Protein AF-U5S0S7-F1 (afdb_monomer_lite)

Foldseek 3Di:
DVVLVVVCCVVPPPFDQDPPRPGGVVVVVVVVVLLPQQQPQDDQWDQDPNDIDRVLVVCVVVVHHNDPNDPDDPPPVPDADCVSVVHDDDDDDPVVVQVVVVVSNVVRRDPDGDDDDDDPVVVVVDDQADPVRHGDD

Sequence (137 aa):
NQVVIDYCKNEFPGWEPGPDGFGDLRNTALAQVSEFFGFTRFPRRFQTNGKIINLAQLVADAGGGDRIDGFLPPMYEGVKSPEEMGIPKWQGTPEENLMTLRSVARLFGAEDVGCIELDDDIKKMVFDSEMDGKKYV

Radius of gyration: 20.17 Å; chains: 1; bounding box: 42×33×58 Å

Structure (mmCIF, N/CA/C/O backbone):
data_AF-U5S0S7-F1
#
_entry.id   AF-U5S0S7-F1
#
loop_
_atom_site.group_PDB
_atom_site.id
_atom_site.type_symbol
_atom_site.label_atom_id
_atom_site.label_alt_id
_atom_site.label_comp_id
_atom_site.label_asym_id
_atom_site.label_entity_id
_atom_site.label_seq_id
_atom_site.pdbx_PDB_ins_code
_atom_site.Cartn_x
_atom_site.Cartn_y
_atom_site.Cartn_z
_atom_site.occupancy
_atom_site.B_iso_or_equiv
_atom_site.auth_seq_id
_atom_site.auth_comp_id
_atom_site.auth_asym_id
_atom_site.auth_atom_id
_atom_site.pdbx_PDB_model_num
ATOM 1 N N . ASN A 1 1 ? 7.151 -16.497 -15.447 1.00 59.62 1 ASN A N 1
ATOM 2 C CA . ASN A 1 1 ? 6.784 -15.442 -16.414 1.00 59.62 1 ASN A CA 1
ATOM 3 C C . ASN A 1 1 ? 6.917 -15.871 -17.874 1.00 59.62 1 ASN A C 1
ATOM 5 O O . ASN A 1 1 ? 5.984 -15.644 -18.624 1.00 59.62 1 ASN A O 1
ATOM 9 N N . GLN A 1 2 ? 8.002 -16.549 -18.279 1.00 73.88 2 GLN A N 1
ATOM 10 C CA . GLN A 1 2 ? 8.212 -16.956 -19.683 1.00 73.88 2 GLN A CA 1
ATOM 11 C C . GLN A 1 2 ? 7.041 -17.752 -20.295 1.00 73.88 2 GLN A C 1
ATOM 13 O O . GLN A 1 2 ? 6.596 -17.432 -21.385 1.00 73.88 2 GLN A O 1
ATOM 18 N N . VAL A 1 3 ? 6.466 -18.696 -19.542 1.00 79.31 3 VAL A N 1
ATOM 19 C CA . VAL A 1 3 ? 5.311 -19.506 -19.980 1.00 79.31 3 VAL A CA 1
ATOM 20 C C . VAL A 1 3 ? 4.088 -18.652 -20.350 1.00 79.31 3 VAL A C 1
ATOM 22 O O . VAL A 1 3 ? 3.421 -18.925 -21.341 1.00 79.31 3 VAL A O 1
ATOM 25 N N . VAL A 1 4 ? 3.806 -17.600 -19.576 1.00 74.12 4 VAL A N 1
ATOM 26 C CA . VAL A 1 4 ? 2.676 -16.689 -19.830 1.00 74.12 4 VAL A CA 1
ATOM 27 C C . VAL A 1 4 ? 2.962 -15.813 -21.050 1.00 74.12 4 VAL A C 1
ATOM 29 O O . VAL A 1 4 ? 2.091 -15.615 -21.889 1.00 74.12 4 VAL A O 1
ATOM 32 N N . ILE A 1 5 ? 4.204 -15.341 -21.185 1.00 76.81 5 ILE A N 1
ATOM 33 C CA . ILE A 1 5 ? 4.651 -14.535 -22.328 1.00 76.81 5 ILE A CA 1
ATOM 34 C C . ILE A 1 5 ? 4.538 -15.330 -23.635 1.00 76.81 5 ILE A C 1
ATOM 36 O O . ILE A 1 5 ? 4.058 -14.796 -24.633 1.00 76.81 5 ILE A O 1
ATOM 40 N N . ASP A 1 6 ? 4.965 -16.592 -23.634 1.00 84.12 6 ASP A N 1
ATOM 41 C CA . ASP A 1 6 ? 4.946 -17.445 -24.824 1.00 84.12 6 ASP A CA 1
ATOM 42 C C . ASP A 1 6 ? 3.507 -17.770 -25.256 1.00 84.12 6 ASP A C 1
ATOM 44 O O . ASP A 1 6 ? 3.197 -17.713 -26.446 1.00 84.12 6 ASP A O 1
ATOM 48 N N . TYR A 1 7 ? 2.608 -18.014 -24.294 1.00 83.00 7 TYR A N 1
ATOM 49 C CA . TYR A 1 7 ? 1.174 -18.172 -24.553 1.00 83.00 7 TYR A CA 1
ATOM 50 C C . TYR A 1 7 ? 0.567 -16.914 -25.189 1.00 83.00 7 TYR A C 1
ATOM 52 O O . TYR A 1 7 ? -0.062 -16.994 -26.243 1.00 83.00 7 TYR A O 1
ATOM 60 N N . CYS A 1 8 ? 0.801 -15.737 -24.601 1.00 78.25 8 CYS A N 1
ATOM 61 C CA . CYS A 1 8 ? 0.237 -14.488 -25.113 1.00 78.25 8 CYS A CA 1
ATOM 62 C C . CYS A 1 8 ? 0.752 -14.142 -26.519 1.00 78.25 8 CYS A C 1
ATOM 64 O O . CYS A 1 8 ? -0.015 -13.656 -27.344 1.00 78.25 8 CYS A O 1
ATOM 66 N N . LYS A 1 9 ? 2.021 -14.436 -26.827 1.00 82.25 9 LYS A N 1
ATOM 67 C CA . LYS A 1 9 ? 2.576 -14.258 -28.181 1.00 82.25 9 LYS A CA 1
ATOM 68 C C . LYS A 1 9 ? 1.947 -15.184 -29.220 1.00 82.25 9 LYS A C 1
ATOM 70 O O . LYS A 1 9 ? 1.874 -14.803 -30.386 1.00 82.25 9 LYS A O 1
ATOM 75 N N . ASN A 1 10 ? 1.539 -16.387 -28.817 1.00 87.56 10 ASN A N 1
ATOM 76 C CA . ASN A 1 10 ? 0.861 -17.329 -29.702 1.00 87.56 10 ASN A CA 1
ATOM 77 C C . ASN A 1 10 ? -0.590 -16.908 -29.974 1.00 87.56 10 ASN A C 1
ATOM 79 O O . ASN A 1 10 ? -1.022 -16.903 -31.122 1.00 87.56 10 ASN A O 1
ATOM 83 N N . GLU A 1 11 ? -1.325 -16.534 -28.925 1.00 87.06 11 GLU A N 1
ATOM 84 C CA . GLU A 1 11 ? -2.754 -16.211 -29.023 1.00 87.06 11 GLU A CA 1
ATOM 85 C C . GLU A 1 11 ? -3.037 -14.813 -29.590 1.00 87.06 11 GLU A C 1
ATOM 87 O O . GLU A 1 11 ? -4.061 -14.605 -30.241 1.00 87.06 11 GLU A O 1
ATOM 92 N N . PHE A 1 12 ? -2.141 -13.844 -29.375 1.00 79.94 12 PHE A N 1
ATOM 93 C CA . PHE A 1 12 ? -2.359 -12.445 -29.751 1.00 79.94 12 PHE A CA 1
ATOM 94 C C . PHE A 1 12 ? -1.245 -11.939 -30.689 1.00 79.94 12 PHE A C 1
ATOM 96 O O . PHE A 1 12 ? -0.234 -11.397 -30.233 1.00 79.94 12 PHE A O 1
ATOM 103 N N 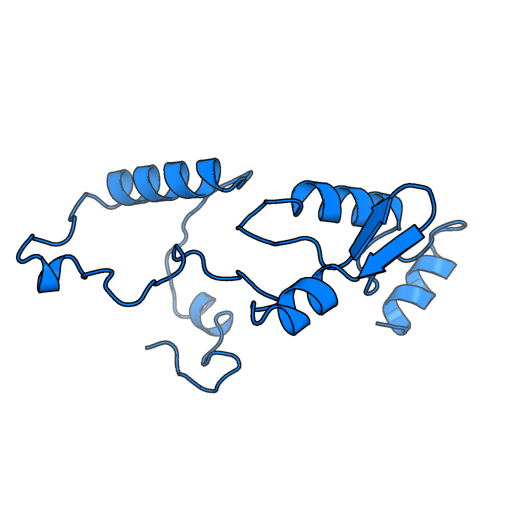. PRO A 1 13 ? -1.400 -12.078 -32.020 1.00 79.75 13 PRO A N 1
ATOM 104 C CA . PRO A 1 13 ? -0.420 -11.589 -32.988 1.00 79.75 13 PRO A CA 1
ATOM 105 C C . PRO A 1 13 ? -0.177 -10.078 -32.847 1.00 79.75 13 PRO A C 1
ATOM 107 O O . PRO A 1 13 ? -1.106 -9.280 -32.947 1.00 79.75 13 PRO A O 1
ATOM 110 N N . GLY A 1 14 ? 1.080 -9.681 -32.628 1.00 75.94 14 GLY A N 1
ATOM 111 C CA . GLY A 1 14 ? 1.464 -8.280 -32.395 1.00 75.94 14 GLY A CA 1
ATOM 112 C C . GLY A 1 14 ? 1.411 -7.834 -30.929 1.00 75.94 14 GLY A C 1
ATOM 113 O O . GLY A 1 14 ? 1.671 -6.668 -30.641 1.00 75.94 14 GLY A O 1
ATOM 114 N N . TRP A 1 15 ? 1.105 -8.744 -30.001 1.00 76.69 15 TRP A N 1
ATOM 115 C CA . TRP A 1 15 ? 1.224 -8.497 -28.569 1.00 76.69 15 TRP A CA 1
ATOM 116 C C . TRP A 1 15 ? 2.696 -8.418 -28.156 1.00 76.69 15 TRP A C 1
ATOM 118 O O . TRP A 1 15 ? 3.460 -9.378 -28.298 1.00 76.69 15 TRP A O 1
ATOM 128 N N . GLU A 1 16 ? 3.092 -7.263 -27.628 1.00 78.06 16 GLU A N 1
ATOM 129 C CA . GLU A 1 16 ? 4.409 -7.063 -27.037 1.00 78.06 16 GLU A CA 1
ATOM 130 C C . GLU A 1 16 ? 4.291 -7.070 -25.510 1.00 78.06 16 GLU A C 1
ATOM 132 O O . GLU A 1 16 ? 3.494 -6.300 -24.965 1.00 78.06 16 GLU A O 1
ATOM 137 N N . PRO A 1 17 ? 5.066 -7.913 -24.802 1.00 69.69 17 PRO A N 1
ATOM 138 C CA . PRO A 1 17 ? 5.020 -7.960 -23.349 1.00 69.69 17 PRO A CA 1
ATOM 139 C C . PRO A 1 17 ? 5.498 -6.630 -22.767 1.00 69.69 17 PRO A C 1
ATOM 141 O O . PRO A 1 17 ? 6.575 -6.141 -23.121 1.00 69.69 17 PRO A O 1
ATOM 144 N N . GLY A 1 18 ? 4.725 -6.064 -21.845 1.00 64.44 18 GLY A N 1
ATOM 145 C CA . GLY A 1 18 ? 5.178 -4.903 -21.093 1.00 64.44 18 GLY A CA 1
ATOM 146 C C . GLY A 1 18 ? 6.250 -5.234 -20.045 1.00 64.44 18 GLY A C 1
ATOM 147 O O . GLY A 1 18 ? 6.591 -6.405 -19.832 1.00 64.44 18 GLY A O 1
ATOM 148 N N . PRO A 1 19 ? 6.805 -4.204 -19.378 1.00 52.81 19 PRO A N 1
ATOM 149 C CA . PRO A 1 19 ? 7.739 -4.368 -18.266 1.00 52.81 19 PRO A CA 1
ATOM 150 C C . PRO A 1 19 ? 7.256 -5.417 -17.253 1.00 52.81 19 PRO A C 1
ATOM 152 O O . PRO A 1 19 ? 6.094 -5.422 -16.858 1.00 52.81 19 PRO A O 1
ATOM 155 N N . ASP A 1 20 ? 8.149 -6.331 -16.870 1.00 55.88 20 ASP A N 1
ATOM 156 C CA . ASP A 1 20 ? 7.885 -7.434 -15.935 1.00 55.88 20 ASP A CA 1
ATOM 157 C C . ASP A 1 20 ? 6.799 -8.444 -16.373 1.00 55.88 20 ASP A C 1
ATOM 159 O O . ASP A 1 20 ? 6.413 -9.304 -15.585 1.00 55.88 20 ASP A O 1
ATOM 163 N N . GLY A 1 21 ? 6.349 -8.422 -17.636 1.00 57.34 21 GLY A N 1
ATOM 164 C CA . GLY A 1 21 ? 5.424 -9.417 -18.205 1.00 57.34 21 GLY A CA 1
ATOM 165 C C . GLY A 1 21 ? 3.946 -9.221 -17.842 1.00 57.34 21 GLY A C 1
ATOM 166 O O . GLY A 1 21 ? 3.139 -10.112 -18.106 1.00 57.34 21 GLY A O 1
ATOM 167 N N . PHE A 1 22 ? 3.580 -8.079 -17.254 1.00 54.53 22 PHE A N 1
ATOM 168 C CA . PHE A 1 22 ? 2.194 -7.742 -16.916 1.00 54.53 22 PHE A CA 1
ATOM 169 C C . PHE A 1 22 ? 1.482 -7.057 -18.088 1.00 54.53 22 PHE A C 1
ATOM 171 O O . PHE A 1 22 ?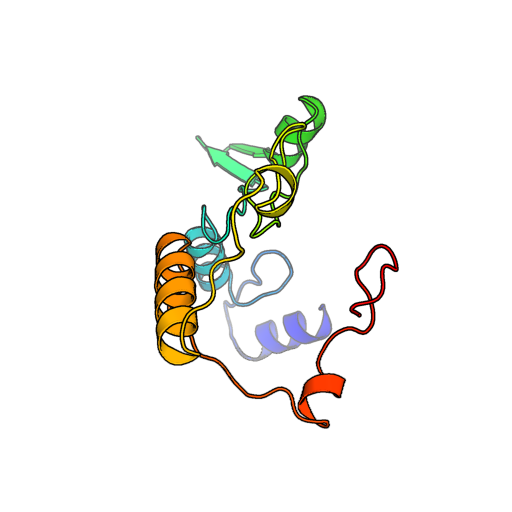 1.697 -5.872 -18.320 1.00 54.53 22 PHE A O 1
ATOM 178 N N . GLY A 1 23 ? 0.595 -7.766 -18.791 1.00 65.00 23 GLY A N 1
ATOM 179 C CA . GLY A 1 23 ? -0.197 -7.194 -19.891 1.00 65.00 23 GLY A CA 1
ATOM 180 C C . GLY A 1 23 ? 0.622 -6.820 -21.138 1.00 65.00 23 GLY A C 1
ATOM 181 O O . GLY A 1 23 ? 1.817 -7.107 -21.228 1.00 65.00 23 GLY A O 1
ATOM 182 N N . ASP A 1 24 ? -0.045 -6.222 -22.133 1.00 72.88 24 ASP A N 1
ATOM 183 C CA . ASP A 1 24 ? 0.644 -5.646 -23.299 1.00 72.88 24 ASP A CA 1
ATOM 184 C C . ASP A 1 24 ? 1.312 -4.310 -22.961 1.00 72.88 24 ASP A C 1
ATOM 186 O O . ASP A 1 24 ? 0.893 -3.614 -22.038 1.00 72.88 24 ASP A O 1
ATOM 190 N N . LEU A 1 25 ? 2.306 -3.914 -23.757 1.00 65.12 25 LEU A N 1
ATOM 191 C CA . LEU A 1 25 ? 3.066 -2.675 -23.580 1.00 65.12 25 LEU A CA 1
ATOM 192 C C . LEU A 1 25 ? 2.195 -1.422 -23.367 1.00 65.12 25 LEU A C 1
ATOM 194 O O . LEU A 1 25 ? 2.573 -0.547 -22.587 1.00 65.12 25 LEU A O 1
ATOM 198 N N . ARG A 1 26 ? 1.038 -1.312 -24.032 1.00 62.59 26 ARG A N 1
ATOM 199 C CA . ARG A 1 26 ? 0.147 -0.147 -23.916 1.00 62.59 26 ARG A CA 1
ATOM 200 C C . ARG A 1 26 ? -0.592 -0.150 -22.583 1.00 62.59 26 ARG A C 1
ATOM 202 O O . ARG A 1 26 ? -0.673 0.890 -21.935 1.00 62.59 26 ARG A O 1
ATOM 209 N N . ASN A 1 27 ? -1.112 -1.299 -22.179 1.00 59.66 27 ASN A N 1
ATOM 210 C CA . ASN A 1 27 ? -1.786 -1.503 -20.907 1.00 59.66 27 ASN A CA 1
ATOM 211 C C . ASN A 1 27 ? -0.810 -1.373 -19.738 1.00 59.66 27 ASN A C 1
ATOM 213 O O . ASN A 1 27 ? -1.144 -0.734 -18.746 1.00 59.66 27 ASN A O 1
ATOM 217 N N . THR A 1 28 ? 0.420 -1.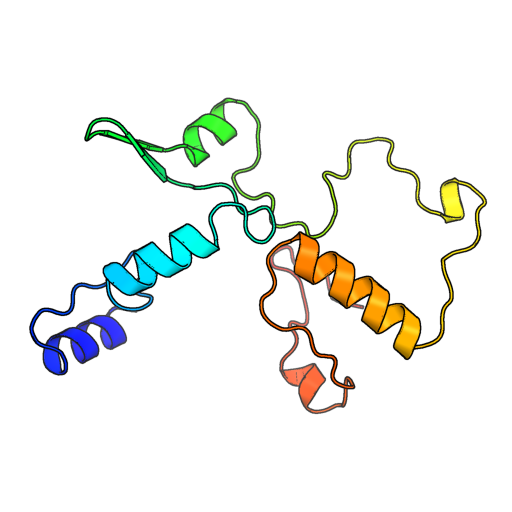870 -19.866 1.00 57.72 28 THR A N 1
ATOM 218 C CA . THR A 1 28 ? 1.460 -1.652 -18.855 1.00 57.72 28 THR A CA 1
ATOM 219 C C . THR A 1 28 ? 1.874 -0.190 -18.793 1.00 57.72 28 THR A C 1
ATOM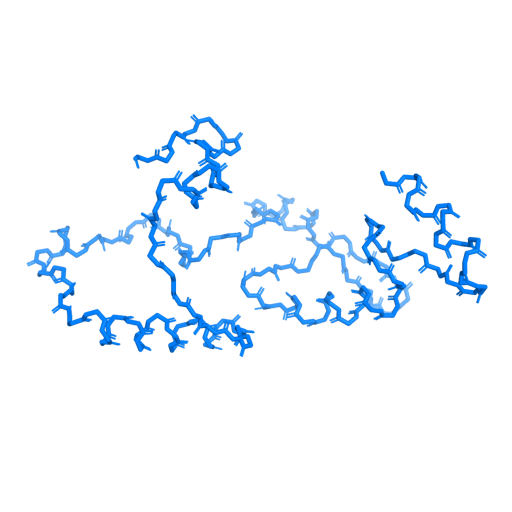 221 O O . THR A 1 28 ? 2.055 0.332 -17.701 1.00 57.72 28 THR A O 1
ATOM 224 N N . ALA A 1 29 ? 1.982 0.503 -19.931 1.00 54.03 29 ALA A N 1
ATOM 225 C CA . ALA A 1 29 ? 2.253 1.938 -19.941 1.00 54.03 29 ALA A CA 1
ATOM 226 C C . ALA A 1 29 ? 1.115 2.735 -19.281 1.00 54.03 29 ALA A C 1
ATOM 228 O O . ALA A 1 29 ? 1.385 3.633 -18.492 1.00 54.03 29 ALA A O 1
ATOM 229 N N . LEU A 1 30 ? -0.149 2.387 -19.546 1.00 57.59 30 LEU A N 1
ATOM 230 C CA . LEU A 1 30 ? -1.316 2.984 -18.886 1.00 57.59 30 LEU A CA 1
ATOM 231 C C . LEU A 1 30 ? -1.326 2.702 -17.380 1.00 57.59 30 LEU A C 1
ATOM 233 O O . LEU A 1 30 ? -1.507 3.634 -16.603 1.00 57.59 30 LEU A O 1
ATOM 237 N N . ALA A 1 31 ? -1.062 1.459 -16.969 1.00 57.53 31 ALA A N 1
ATOM 238 C CA . ALA A 1 31 ? -0.952 1.078 -15.565 1.00 57.53 31 ALA A CA 1
ATOM 239 C C . ALA A 1 31 ? 0.180 1.845 -14.864 1.00 57.53 31 ALA A C 1
ATOM 241 O O . ALA A 1 31 ? -0.016 2.394 -13.787 1.00 57.53 31 ALA A O 1
ATOM 242 N N . GLN A 1 32 ? 1.342 1.980 -15.506 1.00 55.47 32 GLN A N 1
ATOM 243 C CA . GLN A 1 32 ? 2.468 2.759 -14.987 1.00 55.47 32 GLN A CA 1
ATOM 244 C C . GLN A 1 32 ? 2.170 4.261 -14.909 1.00 55.47 32 GLN A C 1
ATOM 246 O O . GLN A 1 32 ? 2.671 4.932 -14.012 1.00 55.47 32 GLN A O 1
ATOM 251 N N . VAL A 1 33 ? 1.346 4.795 -15.816 1.00 57.00 33 VAL A N 1
ATOM 252 C CA . VAL A 1 33 ? 0.852 6.178 -15.746 1.00 57.00 33 VAL A CA 1
ATOM 253 C C . VAL A 1 33 ? -0.206 6.339 -14.651 1.00 57.00 33 VAL A C 1
ATOM 255 O O . VAL A 1 33 ? -0.229 7.379 -14.008 1.00 57.00 33 VAL A O 1
ATOM 258 N N . SER A 1 34 ? -1.046 5.338 -14.371 1.00 54.56 34 SER A N 1
ATOM 259 C CA . SER A 1 34 ? -1.942 5.379 -13.202 1.00 54.56 34 SER A CA 1
ATOM 260 C C . SER A 1 34 ? -1.201 5.178 -11.876 1.00 54.56 34 SER A C 1
ATOM 262 O O . SER A 1 34 ? -1.597 5.733 -10.857 1.00 54.56 34 SER A O 1
ATOM 264 N N . GLU A 1 35 ? -0.094 4.432 -11.886 1.00 53.16 35 GLU A N 1
ATOM 265 C CA . GLU A 1 35 ? 0.829 4.301 -10.754 1.00 53.16 35 GLU A CA 1
ATOM 266 C C . GLU A 1 35 ? 1.720 5.540 -10.587 1.00 53.16 35 GLU A C 1
ATOM 268 O O . GLU A 1 35 ? 2.339 5.710 -9.539 1.00 53.16 35 GLU A O 1
ATOM 273 N N . PHE A 1 36 ? 1.798 6.418 -11.591 1.00 49.47 36 PHE A N 1
ATOM 274 C CA . PHE A 1 36 ? 2.570 7.652 -11.527 1.00 49.47 36 PHE A CA 1
ATOM 275 C C . PHE A 1 36 ? 1.983 8.551 -10.434 1.00 49.47 36 PHE A C 1
ATOM 277 O O . PHE A 1 36 ? 0.953 9.192 -10.628 1.00 49.47 36 PHE A O 1
ATOM 284 N N . PHE A 1 37 ? 2.637 8.561 -9.269 1.00 54.78 37 PHE A N 1
ATOM 285 C CA . PHE A 1 37 ? 2.168 9.189 -8.027 1.00 54.78 37 PHE A CA 1
ATOM 286 C C . PHE A 1 37 ? 0.929 8.550 -7.371 1.00 54.78 37 PHE A C 1
ATOM 288 O O . PHE A 1 37 ? 0.500 9.026 -6.319 1.00 54.78 37 PHE A O 1
ATOM 295 N N . GLY A 1 38 ? 0.393 7.456 -7.920 1.00 54.97 38 GLY A N 1
ATOM 296 C CA . GLY A 1 38 ? -0.618 6.638 -7.248 1.00 54.97 38 GLY A CA 1
ATOM 297 C C . GLY A 1 38 ? 0.015 5.884 -6.078 1.00 54.97 38 GLY A C 1
ATOM 298 O O . GLY A 1 38 ? 1.077 5.281 -6.243 1.00 54.97 38 GLY A O 1
ATOM 299 N N . PHE A 1 39 ? -0.595 5.945 -4.888 1.00 55.53 39 PHE A N 1
ATOM 300 C CA . PHE A 1 39 ? -0.067 5.304 -3.668 1.00 55.53 39 PHE A CA 1
ATOM 301 C C . PHE A 1 39 ? 1.426 5.576 -3.415 1.00 55.53 39 PHE A C 1
ATOM 303 O O . PHE A 1 39 ? 2.198 4.650 -3.180 1.00 55.53 39 PHE A O 1
ATOM 310 N N . THR A 1 40 ? 1.842 6.843 -3.544 1.00 51.84 40 THR A N 1
ATOM 311 C CA . THR A 1 40 ? 3.223 7.307 -3.292 1.00 51.84 40 THR A CA 1
ATOM 312 C C . THR A 1 40 ? 4.314 6.603 -4.109 1.00 51.84 40 THR A C 1
ATOM 314 O O . THR A 1 40 ? 5.504 6.815 -3.861 1.00 51.84 40 THR A O 1
ATOM 317 N N . ARG A 1 41 ? 3.948 5.833 -5.143 1.00 57.56 41 ARG A N 1
ATOM 318 C CA . ARG A 1 41 ? 4.906 5.102 -5.967 1.00 57.56 41 ARG A CA 1
ATOM 319 C C . ARG A 1 41 ? 5.679 6.065 -6.860 1.00 57.56 41 ARG A C 1
ATOM 321 O O . ARG A 1 41 ? 5.139 6.716 -7.757 1.00 57.56 41 ARG A O 1
ATOM 328 N N . PHE A 1 42 ? 6.976 6.164 -6.592 1.00 61.84 42 PHE A N 1
ATOM 329 C CA . PHE A 1 42 ? 7.885 7.009 -7.355 1.00 61.84 42 PHE A CA 1
ATOM 330 C C . PHE A 1 42 ? 8.355 6.275 -8.626 1.00 61.84 42 PHE A C 1
ATOM 332 O O . PHE A 1 42 ? 8.637 5.073 -8.575 1.00 61.84 42 PHE A O 1
ATOM 339 N N . PRO A 1 43 ? 8.449 6.943 -9.791 1.00 62.97 43 PRO A N 1
ATOM 340 C CA . PRO A 1 43 ? 8.790 6.268 -11.038 1.00 62.97 43 PRO A CA 1
ATOM 341 C C . PRO A 1 43 ? 10.238 5.767 -11.016 1.00 62.97 43 PRO A C 1
ATOM 343 O O . PRO A 1 43 ? 11.179 6.526 -10.806 1.00 62.97 43 PRO A O 1
ATOM 346 N N . ARG A 1 44 ? 10.441 4.475 -11.300 1.00 66.75 44 ARG A N 1
ATOM 347 C CA . ARG A 1 44 ? 11.778 3.850 -11.282 1.00 66.75 44 ARG A CA 1
ATOM 348 C C . ARG A 1 44 ? 12.663 4.320 -12.439 1.00 66.75 44 ARG A C 1
ATOM 350 O O . ARG A 1 44 ? 13.880 4.436 -12.303 1.00 66.75 44 ARG A O 1
ATOM 357 N N . ARG A 1 45 ? 12.047 4.554 -13.601 1.00 68.00 45 ARG A N 1
ATOM 358 C CA . ARG A 1 45 ? 12.700 4.973 -14.846 1.00 68.00 45 ARG A CA 1
ATOM 359 C C . ARG A 1 45 ? 11.851 6.033 -15.531 1.00 68.00 45 ARG A C 1
ATOM 361 O O . ARG A 1 45 ? 10.640 5.873 -15.624 1.00 68.00 45 ARG A O 1
ATOM 368 N N . PHE A 1 46 ? 12.493 7.082 -16.028 1.00 66.31 46 PHE A N 1
ATOM 369 C CA . PHE A 1 46 ? 11.830 8.172 -16.734 1.00 66.31 46 PHE A CA 1
ATOM 370 C C . PHE A 1 46 ? 12.437 8.332 -18.121 1.00 66.31 46 PHE A C 1
ATOM 372 O O . PHE A 1 46 ? 13.659 8.356 -18.253 1.00 66.31 46 PHE A O 1
ATOM 379 N N . GLN A 1 47 ? 11.614 8.441 -19.160 1.00 63.75 47 GLN A N 1
ATOM 380 C CA . GLN A 1 47 ? 12.105 8.733 -20.503 1.00 63.75 47 GLN A CA 1
ATOM 381 C C . GLN A 1 47 ? 11.935 10.226 -20.781 1.00 63.75 47 GLN A C 1
ATOM 383 O O . GLN A 1 47 ? 10.819 10.730 -20.840 1.00 63.75 47 GLN A O 1
ATOM 388 N N . THR A 1 48 ? 13.045 10.943 -20.957 1.00 65.12 48 THR A N 1
ATOM 389 C CA . THR A 1 48 ? 13.044 12.362 -21.339 1.00 65.12 48 THR A CA 1
ATOM 390 C C . THR A 1 48 ? 14.032 12.591 -22.475 1.00 65.12 48 THR A C 1
ATOM 392 O O . THR A 1 48 ? 15.144 12.061 -22.458 1.00 65.12 48 THR A O 1
ATOM 395 N N . ASN A 1 49 ? 13.616 13.331 -23.507 1.00 69.94 49 ASN A N 1
ATOM 396 C CA . ASN A 1 49 ? 14.430 13.633 -24.694 1.00 69.94 49 ASN A CA 1
ATOM 397 C C . ASN A 1 49 ? 15.096 12.393 -25.333 1.00 69.94 49 ASN A C 1
ATOM 399 O O . ASN A 1 49 ? 16.266 12.426 -25.709 1.00 69.94 49 ASN A O 1
ATOM 403 N N . GLY A 1 50 ? 14.367 11.272 -25.408 1.00 74.81 50 GLY A N 1
ATOM 404 C CA . GLY A 1 50 ? 14.868 10.019 -25.991 1.00 74.81 50 GLY A CA 1
ATOM 405 C C . GLY A 1 50 ? 15.893 9.264 -25.135 1.00 74.81 50 GLY A C 1
ATOM 406 O O . GLY A 1 50 ? 16.422 8.250 -25.582 1.00 74.81 50 GLY A O 1
ATOM 407 N N . LYS A 1 51 ? 16.170 9.719 -23.909 1.00 66.50 51 LYS A N 1
ATOM 408 C CA . LYS A 1 51 ? 17.063 9.049 -22.958 1.00 66.50 51 LYS A CA 1
ATOM 409 C C . LYS A 1 51 ? 16.265 8.487 -21.790 1.00 66.50 51 LYS A C 1
ATOM 411 O O . LYS A 1 51 ? 15.388 9.159 -21.250 1.00 66.50 51 LYS A O 1
ATOM 416 N N . ILE A 1 52 ? 16.597 7.262 -21.393 1.00 75.06 52 ILE A N 1
ATOM 417 C CA . ILE A 1 52 ? 16.057 6.640 -20.183 1.00 75.06 52 ILE A CA 1
ATOM 418 C C . ILE A 1 52 ? 16.940 7.055 -19.007 1.00 75.06 52 ILE A C 1
ATOM 420 O O . ILE A 1 52 ? 18.133 6.760 -18.980 1.00 75.06 52 ILE A O 1
ATOM 424 N N . ILE A 1 53 ? 16.343 7.728 -18.033 1.00 77.31 53 ILE A N 1
ATOM 425 C CA . ILE A 1 53 ? 16.953 8.089 -16.758 1.00 77.31 53 ILE A CA 1
ATOM 426 C C . ILE A 1 53 ? 16.530 7.049 -15.722 1.00 77.31 53 ILE A C 1
ATOM 428 O O . ILE A 1 53 ? 15.337 6.825 -15.511 1.00 77.31 53 ILE A O 1
ATOM 432 N N . ASN A 1 54 ? 17.505 6.409 -15.073 1.00 80.19 54 ASN A N 1
ATOM 433 C CA . ASN A 1 54 ? 17.260 5.489 -13.963 1.00 80.19 54 ASN A CA 1
ATOM 434 C C . ASN A 1 54 ? 17.079 6.286 -12.666 1.00 80.19 54 ASN A C 1
ATOM 436 O O . ASN A 1 54 ? 18.028 6.505 -11.916 1.00 80.19 54 ASN A O 1
ATOM 440 N N . LEU A 1 55 ? 15.859 6.767 -12.446 1.00 74.19 55 LEU A N 1
ATOM 441 C CA . LEU A 1 55 ? 15.535 7.655 -11.338 1.00 74.19 55 LEU A CA 1
ATOM 442 C C . LEU A 1 55 ? 15.675 6.961 -9.978 1.00 74.19 55 LEU A C 1
ATOM 444 O O . LEU A 1 55 ? 16.140 7.591 -9.037 1.00 74.19 55 LEU A O 1
ATOM 448 N N . ALA A 1 56 ? 15.370 5.664 -9.886 1.00 73.19 56 ALA A N 1
ATOM 449 C CA . ALA A 1 56 ? 15.573 4.908 -8.650 1.00 73.19 56 ALA A CA 1
ATOM 450 C C . ALA A 1 56 ? 17.045 4.846 -8.235 1.00 73.19 56 ALA A C 1
ATOM 452 O O . ALA A 1 56 ? 17.349 5.011 -7.060 1.00 73.19 56 ALA A O 1
ATOM 453 N N . GLN A 1 57 ? 17.961 4.671 -9.195 1.00 75.88 57 GLN A N 1
ATOM 454 C CA . GLN A 1 57 ? 19.391 4.707 -8.891 1.00 75.88 57 GLN A CA 1
ATOM 455 C C . GLN A 1 57 ? 19.826 6.099 -8.431 1.00 75.88 57 GLN A C 1
ATOM 457 O O . GLN A 1 57 ? 20.548 6.209 -7.454 1.00 75.88 57 GLN A O 1
ATOM 462 N N . LEU A 1 58 ? 19.344 7.161 -9.084 1.00 78.56 58 LEU A N 1
ATOM 463 C CA . LEU A 1 58 ? 19.664 8.534 -8.680 1.00 78.56 58 LEU A CA 1
ATOM 464 C C . LEU A 1 58 ? 19.162 8.860 -7.267 1.00 78.56 58 LEU A C 1
ATOM 466 O O . LEU A 1 58 ? 19.859 9.528 -6.510 1.00 78.56 58 LEU A O 1
ATOM 470 N N . VAL A 1 59 ? 17.964 8.388 -6.913 1.00 74.12 59 VAL A N 1
ATOM 471 C CA . VAL A 1 59 ? 17.408 8.532 -5.562 1.00 74.12 59 VAL A CA 1
ATOM 472 C C . VAL A 1 59 ? 18.239 7.733 -4.556 1.00 74.12 59 VAL A C 1
ATOM 474 O O . VAL A 1 59 ? 18.597 8.284 -3.519 1.00 74.12 59 VAL A O 1
ATOM 477 N N . ALA A 1 60 ? 18.616 6.494 -4.883 1.00 73.75 60 ALA A N 1
ATOM 478 C CA . ALA A 1 60 ? 19.479 5.662 -4.044 1.00 73.75 60 ALA A CA 1
ATOM 479 C C . ALA A 1 60 ? 20.869 6.280 -3.821 1.00 73.75 60 ALA A C 1
ATOM 481 O O . ALA A 1 60 ? 21.338 6.352 -2.687 1.00 73.75 60 ALA A O 1
ATOM 482 N N . ASP A 1 61 ? 21.503 6.790 -4.878 1.00 81.69 61 ASP A N 1
ATOM 483 C CA . ASP A 1 61 ? 22.814 7.449 -4.816 1.00 81.69 61 ASP A CA 1
ATOM 484 C C . ASP A 1 61 ? 22.766 8.738 -3.976 1.00 81.69 61 ASP A C 1
ATOM 486 O O . ASP A 1 61 ? 23.752 9.114 -3.344 1.00 81.69 61 ASP A O 1
ATOM 490 N N . ALA A 1 62 ? 21.606 9.402 -3.935 1.00 78.62 62 ALA A N 1
ATOM 491 C CA . ALA A 1 62 ? 21.338 10.553 -3.076 1.00 78.62 62 ALA A CA 1
ATOM 492 C C . ALA A 1 62 ? 20.952 10.171 -1.629 1.00 78.62 62 ALA A C 1
ATOM 494 O O . ALA A 1 62 ? 20.642 11.055 -0.830 1.00 78.62 62 ALA A O 1
ATOM 495 N N . GLY A 1 63 ? 20.968 8.879 -1.282 1.00 73.25 63 GLY A N 1
ATOM 496 C CA . GLY A 1 63 ? 20.627 8.368 0.049 1.00 73.25 63 GLY A CA 1
ATOM 497 C C . GLY A 1 63 ? 19.128 8.179 0.309 1.00 73.25 63 GLY A C 1
ATOM 498 O O . GLY A 1 63 ? 18.732 7.996 1.458 1.00 73.25 63 GLY A O 1
ATOM 499 N N . GLY A 1 64 ? 18.286 8.236 -0.724 1.00 66.00 64 GLY A N 1
ATOM 500 C CA . GLY A 1 64 ? 16.854 7.940 -0.645 1.00 66.00 64 GLY A CA 1
ATOM 501 C C . GLY A 1 64 ? 16.529 6.462 -0.901 1.00 66.00 64 GLY A C 1
ATOM 502 O O . GLY A 1 64 ? 17.302 5.737 -1.518 1.00 66.00 64 GLY A O 1
ATOM 503 N N . GLY A 1 65 ? 15.361 6.002 -0.447 1.00 62.34 65 GLY A N 1
ATOM 504 C CA . GLY A 1 65 ? 14.850 4.661 -0.758 1.00 62.34 65 GLY A CA 1
ATOM 505 C C . GLY A 1 65 ? 14.191 4.595 -2.140 1.00 62.34 65 GLY A C 1
ATOM 506 O O . GLY A 1 65 ? 13.541 5.548 -2.566 1.00 62.34 65 GLY A O 1
ATOM 507 N N . ASP A 1 66 ? 14.320 3.459 -2.834 1.00 57.62 66 ASP A N 1
ATOM 508 C CA . ASP A 1 66 ? 13.687 3.198 -4.141 1.00 57.62 66 ASP A CA 1
ATOM 509 C C . ASP A 1 66 ? 12.184 2.873 -4.047 1.00 57.62 66 ASP A C 1
ATOM 511 O O . ASP A 1 66 ? 11.513 2.698 -5.067 1.00 57.62 66 ASP A O 1
ATOM 515 N N . ARG A 1 67 ? 11.670 2.813 -2.815 1.00 55.91 67 ARG A N 1
ATOM 516 C CA . ARG A 1 67 ? 10.295 2.503 -2.438 1.00 55.91 67 ARG A CA 1
ATOM 517 C C . ARG A 1 67 ? 9.829 3.492 -1.381 1.00 55.91 67 ARG A C 1
ATOM 519 O O . ARG A 1 67 ? 10.385 3.546 -0.286 1.00 55.91 67 ARG A O 1
ATOM 526 N N . ILE A 1 68 ? 8.779 4.239 -1.700 1.00 55.22 68 ILE A N 1
ATOM 527 C CA . ILE A 1 68 ? 7.953 4.931 -0.707 1.00 55.22 68 ILE A CA 1
ATOM 528 C C . ILE A 1 68 ? 6.641 4.142 -0.647 1.00 55.22 68 ILE A C 1
ATOM 530 O O . ILE A 1 68 ? 5.574 4.657 -0.947 1.00 55.22 68 ILE A O 1
ATOM 534 N N . ASP A 1 69 ? 6.736 2.843 -0.351 1.00 49.19 69 ASP A N 1
ATOM 535 C CA . ASP A 1 69 ? 5.597 1.907 -0.378 1.00 49.19 69 ASP A CA 1
ATOM 536 C C . ASP A 1 69 ? 4.743 1.994 0.906 1.00 49.19 69 ASP A C 1
ATOM 538 O O . ASP A 1 69 ? 3.873 1.165 1.164 1.00 49.19 69 ASP A O 1
ATOM 542 N N . GLY A 1 70 ? 4.999 2.993 1.753 1.00 51.88 70 GLY A N 1
ATOM 543 C CA . GLY A 1 70 ? 4.237 3.223 2.968 1.00 51.88 70 GLY A CA 1
ATOM 544 C C . GLY A 1 70 ? 2.978 4.037 2.688 1.00 51.88 70 GLY A C 1
ATOM 545 O O . GLY A 1 70 ? 3.065 5.203 2.329 1.00 51.88 70 GLY A O 1
ATOM 546 N N . PHE A 1 71 ? 1.806 3.464 2.987 1.00 48.72 71 PHE A N 1
ATOM 547 C CA . PHE A 1 71 ? 0.576 4.231 3.260 1.00 48.72 71 PHE A CA 1
ATOM 548 C C . PHE A 1 71 ? 0.779 5.256 4.392 1.00 48.72 71 PHE A C 1
ATOM 550 O O . PHE A 1 71 ? 0.035 6.226 4.532 1.00 48.72 71 PHE A O 1
ATOM 557 N N . LEU A 1 72 ? 1.801 5.030 5.218 1.00 49.28 72 LEU A N 1
ATOM 558 C CA . LEU A 1 72 ? 2.234 5.972 6.225 1.00 49.28 72 LEU A CA 1
ATOM 559 C C . LEU A 1 72 ? 3.001 7.113 5.543 1.00 49.28 72 LEU A C 1
ATOM 561 O O . LEU A 1 72 ? 3.924 6.834 4.771 1.00 49.28 72 LEU A O 1
ATOM 565 N N . PRO A 1 73 ? 2.682 8.389 5.848 1.00 44.16 73 PRO A N 1
ATOM 566 C CA . PRO A 1 73 ? 3.568 9.490 5.481 1.00 44.16 73 PRO A CA 1
ATOM 567 C C . PRO A 1 73 ? 4.982 9.152 5.970 1.00 44.16 73 PRO A C 1
ATOM 569 O O . PRO A 1 73 ? 5.090 8.382 6.932 1.00 44.16 73 PRO A O 1
ATOM 572 N N . PRO A 1 74 ? 6.048 9.697 5.347 1.00 46.22 74 PRO A N 1
ATOM 573 C CA . PRO A 1 74 ? 7.406 9.456 5.809 1.00 46.22 74 PRO A CA 1
ATOM 574 C C . PRO A 1 74 ? 7.402 9.614 7.324 1.00 46.22 74 PRO A C 1
ATOM 576 O O . PRO A 1 74 ? 7.068 10.689 7.833 1.00 46.22 74 PRO A O 1
ATOM 579 N N . MET A 1 75 ? 7.633 8.510 8.041 1.00 46.28 75 MET A N 1
ATOM 580 C CA . MET A 1 75 ? 7.726 8.539 9.490 1.00 46.28 75 MET A CA 1
ATOM 581 C C . MET A 1 75 ? 9.058 9.210 9.774 1.00 46.28 75 MET A C 1
ATOM 583 O O . MET A 1 75 ? 10.074 8.559 9.987 1.00 46.28 75 MET A O 1
ATOM 587 N N . TYR A 1 76 ? 9.074 10.533 9.634 1.00 46.34 76 TYR A N 1
ATOM 588 C CA . TYR A 1 76 ? 10.192 11.350 10.035 1.00 46.34 76 TYR A CA 1
ATOM 589 C C . TYR A 1 76 ? 10.427 11.061 11.517 1.00 46.34 76 TYR A C 1
ATOM 591 O O . TYR A 1 76 ? 9.466 10.945 12.287 1.00 46.34 76 TYR A O 1
ATOM 599 N N . GLU A 1 77 ? 11.693 10.940 11.920 1.00 44.94 77 GLU A N 1
ATOM 600 C CA . GLU A 1 77 ? 12.046 10.972 13.338 1.00 44.94 77 GLU A CA 1
ATOM 601 C C . GLU A 1 77 ? 11.327 12.168 13.987 1.00 44.94 77 GLU A C 1
ATOM 603 O O . GLU A 1 77 ? 11.558 13.319 13.616 1.00 44.94 77 GLU A O 1
ATOM 608 N N . GLY A 1 78 ? 10.394 11.893 14.905 1.00 53.12 78 GLY A N 1
ATOM 609 C CA . GLY A 1 78 ? 9.616 12.918 15.609 1.00 53.12 78 GLY A CA 1
ATOM 610 C C . GLY A 1 78 ? 8.107 12.959 15.337 1.00 53.12 78 GLY A C 1
ATOM 611 O O . GLY A 1 78 ? 7.426 13.765 15.977 1.00 53.12 78 GLY A O 1
ATOM 612 N N . VAL A 1 79 ? 7.548 12.114 14.459 1.00 57.78 79 VAL A N 1
ATOM 613 C CA . VAL A 1 79 ? 6.081 11.954 14.372 1.00 57.78 79 VAL A CA 1
ATOM 614 C C . VAL A 1 79 ? 5.581 11.231 15.623 1.00 57.78 79 VAL A C 1
ATOM 616 O O . VAL A 1 79 ? 5.850 10.050 15.807 1.00 57.78 79 VAL A O 1
ATOM 619 N N . LYS A 1 80 ? 4.855 11.957 16.479 1.00 61.41 80 LYS A N 1
ATOM 620 C CA . LYS A 1 80 ? 4.273 11.413 17.710 1.00 61.41 80 LYS A CA 1
ATOM 621 C C . LYS A 1 80 ? 2.960 10.684 17.420 1.00 61.41 80 LYS A C 1
ATOM 623 O O . LYS A 1 80 ? 2.121 11.198 16.680 1.00 61.41 80 LYS A O 1
ATOM 628 N N . SER A 1 81 ? 2.747 9.524 18.024 1.00 66.44 81 SER A N 1
ATOM 629 C CA . SER A 1 81 ? 1.449 8.853 18.032 1.00 66.44 81 SER A CA 1
ATOM 630 C C . SER A 1 81 ? 0.407 9.677 18.812 1.00 66.44 81 SER A C 1
ATOM 632 O O . SER A 1 81 ? 0.778 10.524 19.632 1.00 66.44 81 SER A O 1
ATOM 634 N N . PRO A 1 82 ? -0.906 9.444 18.614 1.00 67.81 82 PRO A N 1
ATOM 635 C CA . PRO A 1 82 ? -1.943 10.054 19.450 1.00 67.81 82 PRO A CA 1
ATOM 636 C C . PRO A 1 82 ? -1.678 9.871 20.955 1.00 67.81 82 PRO A C 1
ATOM 638 O O . PRO A 1 82 ? -1.819 10.814 21.733 1.00 67.81 82 PRO A O 1
ATOM 641 N N . GLU A 1 83 ? -1.188 8.695 21.357 1.00 75.06 83 GLU A N 1
ATOM 642 C CA . GLU A 1 83 ? -0.821 8.394 22.747 1.00 75.06 83 GLU A CA 1
ATOM 643 C C . GLU A 1 83 ? 0.354 9.254 23.220 1.00 75.06 83 GLU A C 1
ATOM 645 O O . GLU A 1 83 ? 0.303 9.821 24.310 1.00 75.06 83 GLU A O 1
ATOM 650 N N . GLU A 1 84 ? 1.393 9.396 22.394 1.00 74.12 84 GLU A N 1
ATOM 651 C CA . GLU A 1 84 ? 2.565 10.235 22.681 1.00 74.12 84 GLU A CA 1
ATOM 652 C C . GLU A 1 84 ? 2.228 11.734 22.710 1.00 74.12 84 GLU A C 1
ATOM 654 O O . GLU A 1 84 ? 2.934 12.531 23.334 1.00 74.12 84 GLU A O 1
ATOM 659 N N . MET A 1 85 ? 1.142 12.131 22.045 1.00 73.69 85 MET A N 1
ATOM 660 C CA . MET A 1 85 ? 0.572 13.477 22.100 1.00 73.69 85 MET A CA 1
ATOM 661 C C . MET A 1 85 ? -0.409 13.669 23.271 1.00 73.69 85 MET A C 1
ATOM 663 O O . MET A 1 85 ? -0.858 14.793 23.498 1.00 73.69 85 MET A O 1
ATOM 667 N N . GLY A 1 86 ? -0.745 12.613 24.021 1.00 79.88 86 GLY A N 1
ATOM 668 C CA . GLY A 1 86 ? -1.725 12.660 25.110 1.00 79.88 86 GLY A CA 1
ATOM 669 C C . GLY A 1 86 ? -3.167 12.890 24.644 1.00 79.88 86 GLY A C 1
ATOM 670 O O . GLY A 1 86 ? -4.006 13.305 25.444 1.00 79.88 86 GLY A O 1
ATOM 671 N N . ILE A 1 87 ? -3.460 12.646 23.364 1.00 65.75 87 ILE A N 1
ATOM 672 C CA . ILE A 1 87 ? -4.798 12.784 22.783 1.00 65.75 87 ILE A CA 1
ATOM 673 C C . ILE A 1 87 ? -5.441 11.402 22.602 1.00 65.75 87 ILE A C 1
ATOM 675 O O . ILE A 1 87 ? -4.750 10.424 22.310 1.00 65.75 87 ILE A O 1
ATOM 679 N N . PRO A 1 88 ? -6.767 11.280 22.774 1.00 70.94 88 PRO A N 1
ATOM 680 C CA . PRO A 1 88 ? -7.445 10.013 22.540 1.00 70.94 88 PRO A CA 1
ATOM 681 C C . PRO A 1 88 ? -7.340 9.610 21.063 1.00 70.94 88 PRO A C 1
ATOM 683 O O . PRO A 1 88 ? -7.456 10.453 20.170 1.00 70.94 88 PRO A O 1
ATOM 686 N N . LYS A 1 89 ? -7.169 8.306 20.798 1.00 71.94 89 LYS A N 1
ATOM 687 C CA . LYS A 1 89 ? -7.337 7.755 19.445 1.00 71.94 89 LYS A CA 1
ATOM 688 C C . LYS A 1 89 ? -8.720 8.127 18.913 1.00 71.94 89 LYS A C 1
ATOM 690 O O . LYS A 1 89 ? -9.700 8.081 19.656 1.00 71.94 89 LYS A O 1
ATOM 695 N N . TRP A 1 90 ? -8.801 8.424 17.618 1.00 69.25 90 TRP A N 1
ATOM 696 C CA . TRP A 1 90 ? -10.088 8.559 16.943 1.00 69.25 90 TRP A CA 1
ATOM 697 C C . TRP A 1 90 ? -10.906 7.269 17.109 1.00 69.25 90 TRP A C 1
ATOM 699 O O . TRP A 1 90 ? -10.394 6.172 16.882 1.00 69.25 90 TRP A O 1
ATOM 709 N N . GLN A 1 91 ? -12.163 7.412 17.525 1.00 76.38 91 GLN A N 1
ATOM 710 C CA . GLN A 1 91 ? -13.128 6.325 17.675 1.00 76.38 91 GLN A CA 1
ATOM 711 C C . GLN A 1 91 ? -14.447 6.790 17.054 1.00 76.38 91 GLN A C 1
ATOM 713 O O . GLN A 1 91 ? -15.194 7.540 17.679 1.00 76.38 91 GLN A O 1
ATOM 718 N N . GLY A 1 92 ? -14.694 6.390 15.808 1.00 77.19 92 GLY A N 1
ATOM 719 C CA . GLY A 1 92 ? -15.978 6.566 15.129 1.00 77.19 92 GLY A CA 1
ATOM 720 C C . GLY A 1 92 ? -16.741 5.248 15.008 1.00 77.19 92 GLY A C 1
ATOM 721 O O . GLY A 1 92 ? -16.210 4.173 15.310 1.00 77.19 92 GLY A O 1
ATOM 722 N N . THR A 1 93 ? -17.975 5.323 14.518 1.00 89.50 93 THR A N 1
ATOM 723 C CA . THR A 1 93 ? -18.723 4.141 14.056 1.00 89.50 93 THR A CA 1
ATOM 724 C C . THR A 1 93 ? -17.992 3.442 12.896 1.00 89.50 93 THR A C 1
ATOM 726 O O . THR A 1 93 ? -17.193 4.079 12.199 1.00 89.50 93 THR A O 1
ATOM 729 N N . PRO A 1 94 ? -18.232 2.139 12.647 1.00 86.56 94 PRO A N 1
ATOM 730 C CA . PRO A 1 94 ? -17.667 1.442 11.487 1.00 86.56 94 PRO A CA 1
ATOM 731 C C . PRO A 1 94 ? -17.900 2.189 10.165 1.00 86.56 94 PRO A C 1
ATOM 733 O O . PRO A 1 94 ? -16.994 2.286 9.335 1.00 86.56 94 PRO A O 1
ATOM 736 N N . GLU A 1 95 ? -19.077 2.787 10.000 1.00 86.94 95 GLU A N 1
ATOM 737 C CA . GLU A 1 95 ? -19.472 3.554 8.822 1.00 86.94 95 GLU A CA 1
ATOM 738 C C . GLU A 1 95 ? -18.661 4.848 8.678 1.00 86.94 95 GLU A C 1
ATOM 740 O O . GLU A 1 95 ? -18.161 5.151 7.592 1.00 86.94 95 GLU A O 1
ATOM 745 N N . GLU A 1 96 ? -18.478 5.600 9.765 1.00 84.81 96 GLU A N 1
ATOM 746 C CA . GLU A 1 96 ? -17.662 6.822 9.774 1.00 84.81 96 GLU A CA 1
ATOM 747 C C . GLU A 1 96 ? -16.185 6.515 9.518 1.00 84.81 96 GLU A C 1
ATOM 749 O O . GLU A 1 96 ? -15.509 7.233 8.771 1.00 84.81 96 GLU A O 1
ATOM 754 N N . ASN A 1 97 ? -15.685 5.417 10.084 1.00 85.50 97 ASN A N 1
ATOM 755 C CA . ASN A 1 97 ? -14.320 4.960 9.853 1.00 85.50 97 ASN A CA 1
ATOM 756 C C . ASN A 1 97 ? -14.129 4.557 8.384 1.00 85.50 97 ASN A C 1
ATOM 758 O O . ASN A 1 97 ? -13.149 4.971 7.761 1.00 85.50 97 ASN A O 1
ATOM 762 N N . LEU A 1 98 ? -15.088 3.841 7.785 1.00 86.69 98 LEU A N 1
ATOM 763 C CA . LEU A 1 98 ? -15.055 3.502 6.361 1.00 86.69 98 LEU A CA 1
ATOM 764 C C . LEU A 1 98 ? -15.110 4.751 5.469 1.00 86.69 98 LEU A C 1
ATOM 766 O O . LEU A 1 98 ? -14.373 4.825 4.486 1.00 86.69 98 LEU A O 1
ATOM 770 N N . MET A 1 99 ? -15.940 5.748 5.795 1.00 86.94 99 MET A N 1
ATOM 771 C CA . MET A 1 99 ? -15.981 7.018 5.053 1.00 86.94 99 MET A CA 1
ATOM 772 C C . MET A 1 99 ? -14.656 7.779 5.130 1.00 86.94 99 MET A C 1
ATOM 774 O O . MET A 1 99 ? -14.196 8.330 4.125 1.00 86.94 99 MET A O 1
ATOM 778 N N . THR A 1 100 ? -14.025 7.775 6.302 1.00 84.44 100 THR A N 1
ATOM 779 C CA . THR A 1 100 ? -12.715 8.393 6.520 1.00 84.44 100 THR A CA 1
ATOM 780 C C . THR A 1 100 ? -11.652 7.693 5.676 1.00 84.44 100 THR A C 1
ATOM 782 O O . THR A 1 100 ? -10.970 8.338 4.879 1.00 84.44 100 THR A O 1
ATOM 785 N N . LEU A 1 101 ? -11.572 6.363 5.760 1.00 82.81 101 LEU A N 1
ATOM 786 C CA . LEU A 1 101 ? -10.626 5.557 4.984 1.00 82.81 101 LEU A CA 1
ATOM 787 C C . LEU A 1 101 ? -10.853 5.688 3.477 1.00 82.81 101 LEU A C 1
ATOM 789 O O . LEU A 1 101 ? -9.893 5.837 2.726 1.00 82.81 101 LEU A O 1
ATOM 793 N N . ARG A 1 102 ? -12.111 5.709 3.023 1.00 85.62 102 ARG A N 1
ATOM 794 C CA . ARG A 1 102 ? -12.452 5.943 1.615 1.00 85.62 102 ARG A CA 1
ATOM 795 C C . ARG A 1 102 ? -11.982 7.313 1.144 1.00 85.62 102 ARG A C 1
ATOM 797 O O . ARG A 1 102 ? -11.426 7.403 0.055 1.00 85.62 102 ARG A O 1
ATOM 804 N N . SER A 1 103 ? -12.173 8.359 1.945 1.00 80.31 103 SER A N 1
ATOM 805 C CA . SER A 1 103 ? -11.716 9.712 1.599 1.00 80.31 103 SER A CA 1
ATOM 806 C C . SER A 1 103 ? -10.194 9.766 1.447 1.00 80.31 103 SER A C 1
ATOM 808 O O . SER A 1 103 ? -9.691 10.338 0.482 1.00 80.31 103 SER A O 1
ATOM 810 N N . VAL A 1 104 ? -9.465 9.102 2.347 1.00 75.56 104 VAL A N 1
ATOM 811 C CA . VAL A 1 104 ? -8.002 8.987 2.280 1.00 75.56 104 VAL A CA 1
ATOM 812 C C . VAL A 1 104 ? -7.564 8.171 1.060 1.00 75.56 104 VAL A C 1
ATOM 814 O O . VAL A 1 104 ? -6.716 8.614 0.294 1.00 75.56 104 VAL A O 1
ATOM 817 N N . ALA A 1 105 ? -8.174 7.013 0.813 1.00 76.31 105 ALA A N 1
ATOM 818 C CA . ALA A 1 105 ? -7.856 6.182 -0.345 1.00 76.31 105 ALA A CA 1
ATOM 819 C C . ALA A 1 105 ? -8.114 6.920 -1.674 1.00 76.31 105 ALA A C 1
ATOM 821 O O . ALA A 1 105 ? -7.287 6.858 -2.580 1.00 76.31 105 ALA A O 1
ATOM 822 N N . ARG A 1 106 ? -9.209 7.688 -1.774 1.00 76.12 106 ARG A N 1
ATOM 823 C CA . ARG A 1 106 ? -9.499 8.557 -2.929 1.00 76.12 106 ARG A CA 1
ATOM 824 C C . ARG A 1 106 ? -8.448 9.646 -3.117 1.00 76.12 106 ARG A C 1
ATOM 826 O O . ARG A 1 106 ? -8.026 9.871 -4.247 1.00 76.12 106 ARG A O 1
ATOM 833 N N . LEU A 1 107 ? -8.011 10.288 -2.032 1.00 68.75 107 LEU A N 1
ATOM 834 C CA . LEU A 1 107 ? -6.932 11.281 -2.074 1.00 68.75 107 LEU A CA 1
ATOM 835 C C . LEU A 1 107 ? -5.644 10.694 -2.678 1.00 68.75 107 LEU A C 1
ATOM 837 O O . LEU A 1 107 ? -4.949 11.389 -3.412 1.00 68.75 107 LEU A O 1
ATOM 841 N N . PHE A 1 108 ? -5.363 9.415 -2.420 1.00 64.25 108 PHE A N 1
ATOM 842 C CA . PHE A 1 108 ? -4.196 8.696 -2.946 1.00 64.25 108 PHE A CA 1
ATOM 843 C C . PHE A 1 108 ? -4.411 8.010 -4.305 1.00 64.25 108 PHE A C 1
ATOM 845 O O . PHE A 1 108 ? -3.524 7.295 -4.775 1.00 64.25 108 PHE A O 1
ATOM 852 N N . GLY A 1 109 ? -5.554 8.249 -4.955 1.00 67.31 109 GLY A N 1
ATOM 853 C CA . GLY A 1 109 ? -5.828 7.776 -6.313 1.00 67.31 109 GLY A CA 1
ATOM 854 C C . GLY A 1 109 ? -6.550 6.430 -6.410 1.00 67.31 109 GLY A C 1
ATOM 855 O O . GLY A 1 109 ? -6.603 5.864 -7.498 1.00 67.31 109 GLY A O 1
ATOM 856 N N . ALA A 1 110 ? -7.127 5.906 -5.323 1.00 70.94 110 ALA A N 1
ATOM 857 C CA . ALA A 1 110 ? -7.937 4.689 -5.396 1.00 70.94 110 ALA A CA 1
ATOM 858 C C . ALA A 1 110 ? -9.213 4.904 -6.234 1.00 70.94 110 ALA A C 1
ATOM 860 O O . ALA A 1 110 ? -9.960 5.869 -6.029 1.00 70.94 110 ALA A O 1
ATOM 861 N N . GLU A 1 111 ? -9.498 3.977 -7.152 1.00 76.06 111 GLU A N 1
ATOM 862 C CA . GLU A 1 111 ? -10.711 4.010 -7.977 1.00 76.06 111 GLU A CA 1
ATOM 863 C C . GLU A 1 111 ? -11.937 3.450 -7.254 1.00 76.06 111 GLU A C 1
ATOM 865 O O . GLU A 1 111 ? -13.011 4.020 -7.388 1.00 76.06 111 GLU A O 1
ATOM 870 N N . ASP A 1 112 ? -11.799 2.399 -6.450 1.00 80.00 112 ASP A N 1
ATOM 871 C CA . ASP A 1 112 ? -12.895 1.833 -5.665 1.00 80.00 112 ASP A CA 1
ATOM 872 C C . ASP A 1 112 ? -12.403 1.396 -4.287 1.00 80.00 112 ASP A C 1
ATOM 874 O O . ASP A 1 112 ? -11.263 0.966 -4.115 1.00 80.00 112 ASP A O 1
ATOM 878 N N . VAL A 1 113 ? -13.267 1.555 -3.278 1.00 82.94 11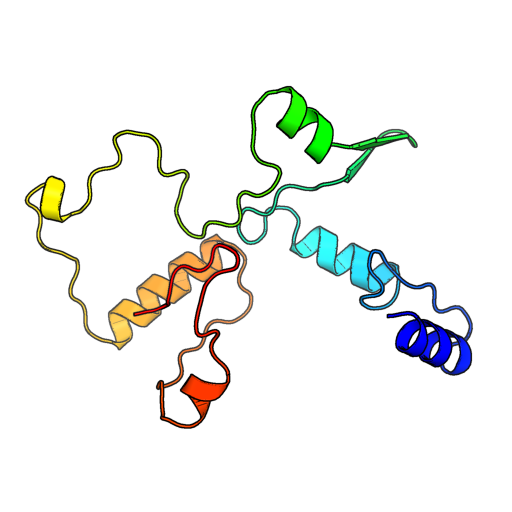3 VAL A N 1
ATOM 879 C CA . VAL A 1 113 ? -12.933 1.273 -1.875 1.00 82.94 113 VAL A CA 1
ATOM 880 C C . VAL A 1 113 ? -14.085 0.535 -1.206 1.00 82.94 113 VAL A C 1
ATOM 882 O O . VAL A 1 113 ? -15.155 1.112 -0.955 1.00 82.94 113 VAL A O 1
ATOM 885 N N . GLY A 1 114 ? -13.826 -0.729 -0.882 1.00 87.12 114 GLY A N 1
ATOM 886 C CA . GLY A 1 114 ? -14.715 -1.612 -0.137 1.00 87.12 114 GLY A CA 1
ATOM 887 C C . GLY A 1 114 ? -14.055 -2.147 1.131 1.00 87.12 114 GLY A C 1
ATOM 888 O O . GLY A 1 114 ? -12.844 -2.049 1.313 1.00 87.12 114 GLY A O 1
ATOM 889 N N . CYS A 1 115 ? -14.874 -2.718 2.004 1.00 86.94 115 CYS A N 1
ATOM 890 C CA . CYS A 1 115 ? -14.435 -3.455 3.180 1.00 86.94 115 CYS A CA 1
ATOM 891 C C . CYS A 1 115 ? -15.148 -4.806 3.212 1.00 86.94 115 CYS A C 1
ATOM 893 O O . CYS A 1 115 ? -16.314 -4.900 2.826 1.00 86.94 115 CYS A O 1
ATOM 895 N N . ILE A 1 116 ? -14.449 -5.829 3.688 1.00 87.81 116 ILE A N 1
ATOM 896 C CA . ILE A 1 116 ? -14.998 -7.163 3.932 1.00 87.81 116 ILE A CA 1
ATOM 897 C C . ILE A 1 116 ? -14.632 -7.581 5.354 1.00 87.81 116 ILE A C 1
ATOM 899 O O . ILE A 1 116 ? -13.616 -7.134 5.890 1.00 87.81 116 ILE A O 1
ATOM 903 N N . GLU A 1 117 ? -15.467 -8.411 5.969 1.00 87.38 117 GLU A N 1
ATOM 904 C CA . GLU A 1 117 ? -15.158 -8.998 7.270 1.00 87.38 117 GLU A CA 1
ATOM 905 C C . GLU A 1 117 ? -14.041 -10.040 7.126 1.00 87.38 117 GLU A C 1
ATOM 907 O O . GLU A 1 117 ? -13.980 -10.762 6.136 1.00 87.38 117 GLU A O 1
ATOM 912 N N . LEU A 1 118 ? -13.140 -10.102 8.106 1.00 87.62 118 LEU A N 1
ATOM 913 C CA . LEU A 1 118 ? -12.065 -11.092 8.151 1.00 87.62 118 LEU A CA 1
ATOM 914 C C . LEU A 1 118 ? -12.568 -12.378 8.808 1.00 87.62 118 LEU A C 1
ATOM 916 O O . LEU A 1 118 ? -12.473 -12.543 10.026 1.00 87.62 118 LEU A O 1
ATOM 920 N N . ASP A 1 119 ? -13.070 -13.296 7.990 1.00 88.75 119 ASP A N 1
ATOM 921 C CA . ASP A 1 119 ? -13.408 -14.652 8.418 1.00 88.75 119 ASP A CA 1
ATOM 922 C C . ASP A 1 119 ? -12.201 -15.612 8.342 1.00 88.75 119 ASP A C 1
ATOM 924 O O . ASP A 1 119 ? -11.088 -15.250 7.938 1.00 88.75 119 ASP A O 1
ATOM 928 N N . ASP A 1 120 ? -12.404 -16.855 8.782 1.00 90.25 120 ASP A N 1
ATOM 929 C CA . ASP A 1 120 ? -11.350 -17.874 8.814 1.00 90.25 120 ASP A CA 1
ATOM 930 C C . ASP A 1 120 ? -10.896 -18.331 7.418 1.00 90.25 120 ASP A C 1
ATOM 932 O O . ASP A 1 120 ? -9.803 -18.889 7.282 1.00 90.25 120 ASP A O 1
ATOM 936 N N . ASP A 1 121 ? -11.690 -18.090 6.375 1.00 88.31 121 ASP A N 1
ATOM 937 C CA . ASP A 1 121 ? -11.323 -18.411 4.998 1.00 88.31 121 ASP A CA 1
ATOM 938 C C . ASP A 1 121 ? -10.491 -17.290 4.364 1.00 88.31 121 ASP A C 1
ATOM 940 O O . ASP A 1 121 ? -9.479 -17.574 3.717 1.00 88.31 121 ASP A O 1
ATOM 944 N N . ILE A 1 122 ? -10.830 -16.027 4.624 1.00 84.31 122 ILE A N 1
ATOM 945 C CA . ILE A 1 122 ? -10.095 -14.850 4.144 1.00 84.31 122 ILE A CA 1
ATOM 946 C C . ILE A 1 122 ? -8.726 -14.750 4.817 1.00 84.31 122 ILE A C 1
ATOM 948 O O . ILE A 1 122 ? -7.744 -14.430 4.146 1.00 84.31 122 ILE A O 1
ATOM 952 N N . LYS A 1 123 ? -8.603 -15.093 6.107 1.00 83.31 123 LYS A N 1
ATOM 953 C CA . LYS A 1 123 ? -7.303 -15.091 6.811 1.00 83.31 123 LYS A CA 1
ATOM 954 C C . LYS A 1 123 ? -6.245 -15.964 6.132 1.00 83.31 123 LYS A C 1
ATOM 956 O O . LYS A 1 123 ? -5.069 -15.627 6.180 1.00 83.31 123 LYS A O 1
ATOM 961 N N . LYS A 1 124 ? -6.645 -17.045 5.452 1.00 83.19 124 LYS A N 1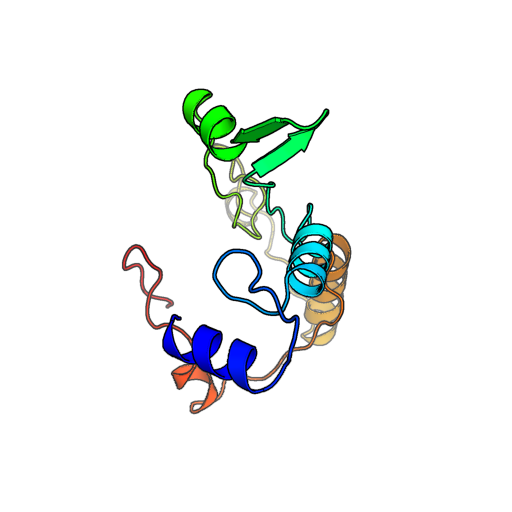
ATOM 962 C CA . LYS A 1 124 ? -5.726 -17.922 4.698 1.00 83.19 124 LYS A CA 1
ATOM 963 C C . LYS A 1 124 ? -5.129 -17.238 3.462 1.00 83.19 124 LYS A C 1
ATOM 965 O O . LYS A 1 124 ? -4.123 -17.712 2.942 1.00 83.19 124 LYS A O 1
ATOM 970 N N . MET A 1 125 ? -5.763 -16.169 2.972 1.00 81.75 125 MET A N 1
ATOM 971 C CA . MET A 1 125 ? -5.301 -15.370 1.831 1.00 81.75 125 MET A CA 1
ATOM 972 C C . MET A 1 125 ? -4.428 -14.179 2.248 1.00 81.75 125 MET A C 1
ATOM 974 O O . MET A 1 125 ? -3.872 -13.502 1.384 1.00 81.75 125 MET A O 1
ATOM 978 N N . VAL A 1 126 ? -4.303 -13.911 3.549 1.00 79.94 126 VAL A N 1
ATOM 979 C CA . VAL A 1 126 ? -3.433 -12.862 4.087 1.00 79.94 126 VAL A CA 1
ATOM 980 C C . VAL A 1 126 ? -2.067 -13.472 4.398 1.00 79.94 126 VAL A C 1
ATOM 982 O O . VAL A 1 126 ? -1.965 -14.613 4.845 1.00 79.94 126 VAL A O 1
ATOM 985 N N . PHE A 1 127 ? -0.995 -12.728 4.133 1.00 75.25 127 PHE A N 1
ATOM 986 C CA . PHE A 1 127 ? 0.357 -13.165 4.473 1.00 75.25 127 PHE A CA 1
ATOM 987 C C . PHE A 1 127 ? 0.520 -13.297 5.999 1.00 75.25 127 PHE A C 1
ATOM 989 O O . PHE A 1 127 ? 0.031 -12.452 6.739 1.00 75.25 127 PHE A O 1
ATOM 996 N N . ASP A 1 128 ? 1.231 -14.330 6.470 1.00 77.44 128 ASP A N 1
ATOM 997 C CA . ASP A 1 128 ? 1.561 -14.513 7.904 1.00 77.44 128 ASP A CA 1
ATOM 998 C C . ASP A 1 128 ? 2.648 -13.529 8.370 1.00 77.44 128 ASP A C 1
ATOM 1000 O O . ASP A 1 128 ? 2.711 -13.141 9.537 1.00 77.44 128 ASP A O 1
ATOM 1004 N N . SER A 1 129 ? 3.513 -13.096 7.450 1.00 76.56 129 SER A N 1
ATOM 1005 C CA . SER A 1 129 ? 4.629 -12.205 7.748 1.00 76.56 129 SER A CA 1
ATOM 1006 C C . SER A 1 129 ? 4.959 -11.265 6.596 1.00 76.56 129 SER A C 1
ATOM 1008 O O . SER A 1 129 ? 4.753 -11.590 5.425 1.00 76.56 129 SER A O 1
ATOM 1010 N N . GLU A 1 130 ? 5.533 -10.117 6.939 1.00 68.00 130 GLU A N 1
ATOM 1011 C CA . GLU A 1 130 ? 6.176 -9.199 6.007 1.00 68.00 130 GLU A CA 1
ATOM 1012 C C . GLU A 1 130 ? 7.405 -9.847 5.348 1.00 68.00 130 GLU A C 1
ATOM 1014 O O . GLU A 1 130 ? 7.915 -10.889 5.777 1.00 68.00 130 GLU A O 1
ATOM 1019 N N . MET A 1 131 ? 7.910 -9.202 4.291 1.00 55.06 131 MET A N 1
ATOM 1020 C CA . MET A 1 131 ? 9.117 -9.644 3.581 1.00 55.06 131 MET A CA 1
ATOM 1021 C C . MET A 1 131 ? 10.371 -9.678 4.473 1.00 55.06 131 MET A C 1
ATOM 1023 O O . MET A 1 131 ? 11.330 -10.369 4.135 1.00 55.06 131 MET A O 1
ATOM 1027 N N . ASP A 1 132 ? 10.374 -8.951 5.593 1.00 69.81 132 ASP A N 1
ATOM 1028 C CA . ASP A 1 132 ? 11.459 -8.909 6.581 1.00 69.81 132 ASP A CA 1
ATOM 1029 C C . ASP A 1 132 ? 11.292 -9.931 7.728 1.00 69.81 132 ASP A C 1
ATOM 1031 O O . ASP A 1 132 ? 12.131 -10.003 8.628 1.00 69.81 132 ASP A O 1
ATOM 1035 N N . GLY A 1 133 ? 10.234 -10.751 7.688 1.00 66.06 133 GLY A N 1
ATOM 1036 C CA . GLY A 1 133 ? 9.938 -11.782 8.683 1.00 66.06 133 GLY A CA 1
ATOM 1037 C C . GLY A 1 133 ? 9.120 -11.304 9.885 1.00 66.06 133 GLY A C 1
ATOM 1038 O O . GLY A 1 133 ? 8.831 -12.111 10.775 1.00 66.06 133 GLY A O 1
ATOM 1039 N N . LYS A 1 134 ? 8.705 -10.034 9.934 1.00 69.69 134 LYS A N 1
ATOM 1040 C CA . LYS A 1 134 ? 7.789 -9.547 10.968 1.00 69.69 134 LYS A CA 1
ATOM 1041 C C . LYS A 1 134 ? 6.405 -10.161 10.777 1.00 69.69 134 LYS A C 1
ATOM 1043 O O . LYS A 1 134 ? 5.795 -10.014 9.725 1.00 69.69 134 LYS A O 1
ATOM 1048 N N . LYS A 1 135 ? 5.892 -10.843 11.801 1.00 72.94 135 LYS A N 1
ATOM 1049 C CA . LYS A 1 135 ? 4.544 -11.419 11.761 1.00 72.94 135 LYS A CA 1
ATOM 1050 C C . LYS A 1 135 ? 3.466 -10.342 11.808 1.00 72.94 135 LYS A C 1
ATOM 1052 O O . LYS A 1 135 ? 3.574 -9.400 12.599 1.00 72.94 135 LYS A O 1
ATOM 1057 N N . TYR A 1 136 ? 2.423 -10.519 11.005 1.00 64.00 136 TYR A N 1
ATOM 1058 C CA . TYR A 1 136 ? 1.168 -9.806 11.214 1.00 64.00 136 TYR A CA 1
ATOM 1059 C C . TYR A 1 136 ? 0.508 -10.405 12.469 1.00 64.00 136 TYR A C 1
ATOM 1061 O O . TYR A 1 136 ? 0.448 -11.624 12.607 1.00 64.00 136 TYR A O 1
ATOM 1069 N N . VAL A 1 137 ? 0.166 -9.547 13.438 1.00 51.38 137 VAL A N 1
ATOM 1070 C CA . VAL A 1 137 ? -0.323 -9.937 14.779 1.00 51.38 137 VAL A CA 1
ATOM 1071 C C . VAL A 1 137 ? -1.628 -10.719 14.694 1.00 51.38 137 VAL A C 1
ATOM 1073 O O . VAL A 1 137 ? -2.510 -10.277 13.924 1.00 51.38 137 VAL A O 1
#

Secondary structure (DSSP, 8-state):
-HHHHHHHHHHSTTPPB-GGG-SBHHHHHHHHHHSSSGGG---S-EEETTEEE-HHHHHHHTT--S----SS----TT---TTTTTPPPP---HHHHHHHHHHHHHHTT-S--------TTGGGGS-SB-TTSPBP-

pLDDT: mean 70.04, std 12.18, range [44.16, 90.25]